Protein AF-A0A9D8I880-F1 (afdb_monomer_lite)

Radius of gyration: 19.33 Å; chains: 1; bounding box: 45×30×44 Å

Foldseek 3Di:
DDDDDDDDDDPPDDDDPCPDPVNVVVCVVPDPDDDDPVNVVVVVVVVVVVVVVCVVCCPPPVNVVVVVVVVD

Secondary structure (DSSP, 8-state):
----------TT----GGGSHHHHHHHHHT--PPPPHHHHHHHHHHHHHHHHHHHHHTTSHHHHHHHHHHT-

Structure (mmCIF, N/CA/C/O backbone):
data_AF-A0A9D8I880-F1
#
_entry.id   AF-A0A9D8I880-F1
#
loop_
_atom_site.group_PDB
_atom_site.id
_atom_site.type_symbol
_atom_site.label_atom_id
_atom_site.label_alt_id
_atom_site.label_comp_id
_atom_site.label_asym_id
_atom_site.label_entity_id
_atom_site.label_seq_id
_atom_site.pdbx_PDB_ins_code
_atom_site.Cartn_x
_atom_site.Cartn_y
_atom_site.Cartn_z
_atom_site.occupancy
_atom_site.B_iso_or_equiv
_atom_site.auth_seq_id
_atom_site.auth_comp_id
_atom_site.auth_asym_id
_atom_site.auth_atom_id
_atom_site.pdbx_PDB_model_num
ATOM 1 N N . MET A 1 1 ? -22.445 11.829 -2.934 1.00 58.72 1 MET A N 1
ATOM 2 C CA . MET A 1 1 ? -21.280 12.112 -2.065 1.00 58.72 1 MET A CA 1
ATOM 3 C C . MET A 1 1 ? -21.654 11.732 -0.642 1.00 58.72 1 MET A C 1
ATOM 5 O O . MET A 1 1 ? -22.684 12.195 -0.174 1.00 58.72 1 MET A O 1
ATOM 9 N N . ILE A 1 2 ? -20.896 10.848 0.012 1.00 68.88 2 ILE A N 1
ATOM 10 C CA . ILE A 1 2 ? -21.156 10.478 1.413 1.00 68.88 2 ILE A CA 1
ATOM 11 C C . ILE A 1 2 ? -20.491 11.536 2.300 1.00 68.88 2 ILE A C 1
ATOM 13 O O . ILE A 1 2 ? -19.266 11.640 2.314 1.00 68.88 2 ILE A O 1
ATOM 17 N N . SER A 1 3 ? -21.282 12.323 3.028 1.00 78.19 3 SER A N 1
ATOM 18 C CA . SER A 1 3 ? -20.764 13.326 3.964 1.00 78.19 3 SER A CA 1
ATOM 19 C C . SER A 1 3 ? -20.431 12.668 5.303 1.00 78.19 3 SER A C 1
ATOM 21 O O . SER A 1 3 ? -21.326 12.208 6.009 1.00 78.19 3 SER A O 1
ATOM 23 N N . ARG A 1 4 ? -19.145 12.622 5.671 1.00 76.50 4 ARG A N 1
ATOM 24 C CA . ARG A 1 4 ? -18.698 12.225 7.018 1.00 76.50 4 ARG A CA 1
ATOM 25 C C . ARG A 1 4 ? -18.198 13.450 7.774 1.00 76.50 4 ARG A C 1
ATOM 27 O O . ARG A 1 4 ? -17.396 14.214 7.245 1.00 76.50 4 ARG A O 1
ATOM 34 N N . ASN A 1 5 ? -18.653 13.626 9.013 1.00 85.44 5 ASN A N 1
ATOM 35 C CA . ASN A 1 5 ? -18.160 14.692 9.880 1.00 85.44 5 ASN A CA 1
ATOM 36 C C . ASN A 1 5 ? -16.706 14.389 10.280 1.00 85.44 5 ASN A C 1
ATOM 38 O O . ASN A 1 5 ? -16.408 13.312 10.800 1.00 85.44 5 ASN A O 1
ATOM 42 N N . VAL A 1 6 ? -15.799 15.324 9.999 1.00 84.00 6 VAL A N 1
ATOM 43 C CA . VAL A 1 6 ? -14.379 15.212 10.332 1.00 84.00 6 VAL A CA 1
ATOM 44 C C . VAL A 1 6 ? -14.048 16.262 11.381 1.00 84.00 6 VAL A C 1
ATOM 46 O O . VAL A 1 6 ? -14.082 17.457 11.101 1.00 84.00 6 VAL A O 1
ATOM 49 N N . LYS A 1 7 ? -13.672 15.812 12.580 1.00 86.31 7 LYS A N 1
ATOM 50 C CA . LYS A 1 7 ? -13.192 16.687 13.651 1.00 86.31 7 LYS A CA 1
ATOM 51 C C . LYS A 1 7 ? -11.669 16.806 13.600 1.00 86.31 7 LYS A C 1
ATOM 53 O O . LYS A 1 7 ? -10.966 15.804 13.455 1.00 86.31 7 LYS A O 1
ATOM 58 N N . VAL A 1 8 ? -11.170 18.033 13.710 1.00 89.56 8 VAL A N 1
ATOM 59 C CA . VAL A 1 8 ? -9.743 18.337 13.870 1.00 89.56 8 VAL A CA 1
ATOM 60 C C . VAL A 1 8 ? -9.458 18.686 15.326 1.00 89.56 8 VAL A C 1
ATOM 62 O O . VAL A 1 8 ? -10.328 19.202 16.027 1.00 89.56 8 VAL A O 1
ATOM 65 N N . PHE A 1 9 ? -8.247 18.385 15.779 1.00 89.75 9 PHE A N 1
ATOM 66 C CA . PHE A 1 9 ? -7.785 18.673 17.132 1.00 89.75 9 PHE A CA 1
ATOM 67 C C . PHE A 1 9 ? -6.456 19.432 17.051 1.00 89.75 9 PHE A C 1
ATOM 69 O O . PHE A 1 9 ? -5.690 19.185 16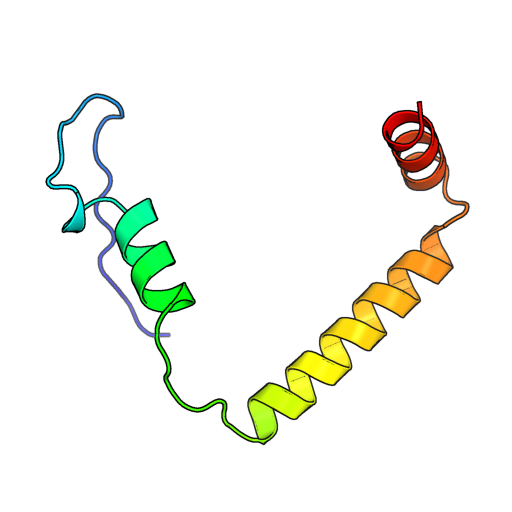.114 1.00 89.75 9 PHE A O 1
ATOM 76 N N . PRO A 1 10 ? -6.162 20.336 18.002 1.00 93.12 10 PRO A N 1
ATOM 77 C CA . PRO A 1 10 ? -4.823 20.893 18.159 1.00 93.12 10 PRO A CA 1
ATOM 78 C C . PRO A 1 10 ? -3.767 19.783 18.251 1.00 93.12 10 PRO A C 1
ATOM 80 O O . PRO A 1 10 ? -4.012 18.739 18.852 1.00 93.12 10 PRO A O 1
ATOM 83 N N . SER A 1 11 ? -2.576 20.011 17.687 1.00 85.12 11 SER A N 1
ATOM 84 C CA . SER A 1 11 ? -1.539 18.970 17.556 1.00 85.12 11 SER A CA 1
ATOM 85 C C . SER A 1 11 ? -1.110 18.331 18.884 1.00 85.12 11 SER A C 1
ATOM 87 O O . SER A 1 11 ? -0.654 17.193 18.883 1.00 85.12 11 SER A O 1
ATOM 89 N N . GLY A 1 12 ? -1.225 19.056 20.000 1.00 88.62 12 GLY A N 1
ATOM 90 C CA . GLY A 1 12 ? -0.858 18.573 21.335 1.00 88.62 12 GLY A CA 1
ATOM 91 C C . GLY A 1 12 ? -2.008 17.946 22.123 1.00 88.62 12 GLY A C 1
ATOM 92 O O . GLY A 1 12 ? -1.803 17.544 23.264 1.00 88.62 12 GLY A O 1
ATOM 93 N N . THR A 1 13 ? -3.223 17.887 21.570 1.00 93.44 13 THR A N 1
ATOM 94 C CA . THR A 1 13 ? -4.369 17.311 22.278 1.00 93.44 13 THR A CA 1
ATOM 95 C C . THR A 1 13 ? -4.218 15.791 22.365 1.00 93.44 13 THR A C 1
ATOM 97 O O . THR A 1 13 ? -4.208 15.125 21.325 1.00 93.44 13 THR A O 1
ATOM 100 N N . PRO A 1 14 ? -4.139 15.210 23.576 1.00 90.12 14 PRO A N 1
ATOM 101 C CA . PRO A 1 14 ? -4.076 13.768 23.722 1.00 90.12 14 PRO A CA 1
ATOM 102 C C . PRO A 1 14 ? -5.424 13.159 23.334 1.00 90.12 14 PRO A C 1
ATOM 104 O O . PRO A 1 14 ? -6.476 13.539 23.847 1.00 90.12 14 PRO A O 1
ATOM 107 N N . LEU A 1 15 ? -5.380 12.198 22.415 1.00 93.75 15 LEU A N 1
ATOM 108 C CA . LEU A 1 15 ? -6.529 11.400 22.007 1.00 93.75 15 LEU A CA 1
ATOM 109 C C . LEU A 1 15 ? -6.283 9.941 22.386 1.00 93.75 15 LEU A C 1
ATOM 111 O O . LEU A 1 15 ? -5.150 9.464 22.221 1.00 93.75 15 LEU A O 1
ATOM 115 N N . PRO A 1 16 ? -7.327 9.199 22.801 1.00 94.94 16 PRO A N 1
ATOM 116 C CA . PRO A 1 16 ? -7.262 7.745 22.841 1.00 94.94 16 PRO A CA 1
ATOM 117 C C . PRO A 1 16 ? -6.711 7.211 21.518 1.00 94.94 16 PRO A C 1
ATOM 119 O O . PRO A 1 16 ? -7.051 7.726 20.452 1.00 94.94 16 PRO A O 1
ATOM 122 N N . LYS A 1 17 ? -5.865 6.177 21.569 1.00 92.12 17 LYS A N 1
ATOM 123 C CA . LYS A 1 17 ? -5.192 5.633 20.377 1.00 92.12 17 LYS A CA 1
ATOM 124 C C . LYS A 1 17 ? -6.186 5.310 19.258 1.00 92.12 17 LYS A C 1
ATOM 126 O O . LYS A 1 17 ? -5.937 5.655 18.110 1.00 92.12 17 LYS A O 1
ATOM 131 N N . THR A 1 18 ? -7.339 4.748 19.614 1.00 93.62 18 THR A N 1
ATOM 132 C CA . THR A 1 18 ? -8.434 4.399 18.698 1.00 93.62 18 THR A CA 1
ATOM 133 C C . THR A 1 18 ? -9.082 5.601 18.002 1.00 93.62 18 THR A C 1
ATOM 135 O O . THR A 1 18 ? -9.604 5.473 16.895 1.00 93.62 18 THR A O 1
ATOM 138 N N . GLU A 1 19 ? -9.015 6.784 18.614 1.00 91.31 19 GLU A N 1
ATOM 139 C CA . GLU A 1 19 ? -9.580 8.024 18.079 1.00 91.31 19 GLU A CA 1
ATOM 140 C C . GLU A 1 19 ? -8.619 8.785 17.160 1.00 91.31 19 GLU A C 1
ATOM 142 O O . GLU A 1 19 ? -9.042 9.682 16.424 1.00 91.31 19 GLU A O 1
ATOM 147 N N . GLN A 1 20 ? -7.341 8.403 17.135 1.00 91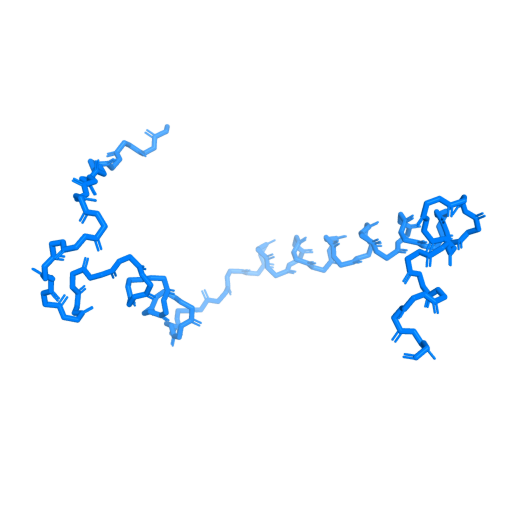.50 20 GLN A N 1
ATOM 148 C CA . GLN A 1 20 ? -6.352 9.009 16.252 1.00 91.50 20 GLN A CA 1
ATOM 149 C C . GLN A 1 20 ? -6.620 8.633 14.788 1.00 91.50 20 GLN A C 1
ATOM 151 O O . GLN A 1 20 ? -6.913 7.485 14.452 1.00 91.50 20 GLN A O 1
ATOM 156 N N . ARG A 1 21 ? -6.462 9.597 13.872 1.00 90.50 21 ARG A N 1
ATOM 157 C CA . ARG A 1 21 ? -6.668 9.364 12.429 1.00 90.50 21 ARG A CA 1
ATOM 158 C C . ARG A 1 21 ? -5.748 8.271 11.882 1.00 90.50 21 ARG A C 1
ATOM 160 O O . ARG A 1 21 ? -6.196 7.467 11.073 1.00 90.50 21 ARG A O 1
ATOM 167 N N . ALA A 1 22 ? -4.500 8.225 12.352 1.00 91.75 22 ALA A N 1
ATOM 168 C CA . ALA A 1 22 ? -3.542 7.188 11.982 1.00 91.75 22 ALA A CA 1
ATOM 169 C C . ALA A 1 22 ? -4.051 5.783 12.346 1.00 91.75 22 ALA A C 1
ATOM 171 O O . ALA A 1 22 ? -3.978 4.881 11.520 1.00 91.75 22 ALA A O 1
ATOM 172 N N . TRP A 1 23 ? -4.651 5.615 13.532 1.00 94.88 23 TRP A N 1
ATOM 173 C CA . TRP A 1 23 ? -5.264 4.348 13.936 1.00 94.88 23 TRP A CA 1
ATOM 174 C C . TRP A 1 23 ? -6.444 3.970 13.045 1.00 94.88 23 TRP A C 1
ATOM 176 O O . TRP A 1 23 ? -6.531 2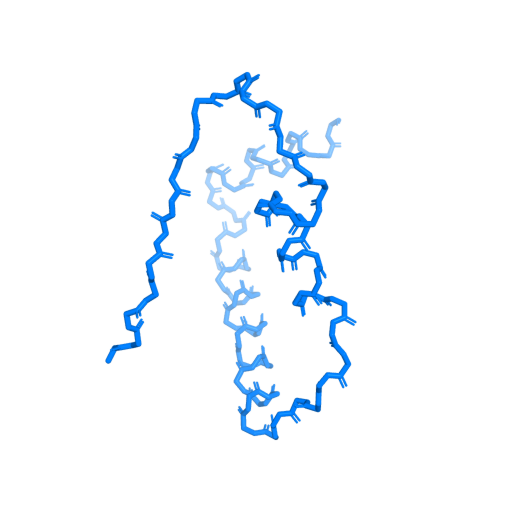.836 12.593 1.00 94.88 23 TRP A O 1
ATOM 186 N N . LYS A 1 24 ? -7.338 4.921 12.748 1.00 92.06 24 LYS A N 1
A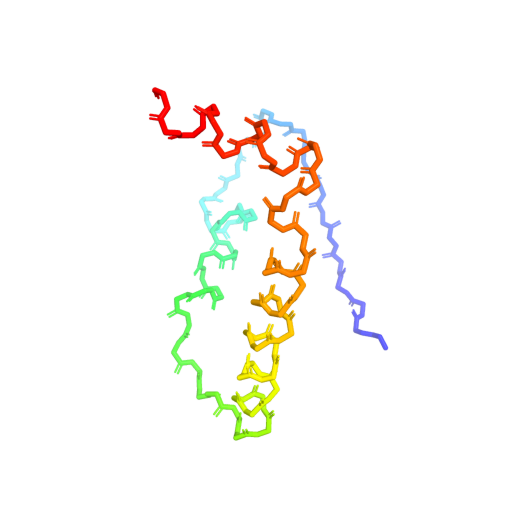TOM 187 C CA . LYS A 1 24 ? -8.503 4.669 11.882 1.00 92.06 24 LYS A CA 1
ATOM 188 C C . LYS A 1 24 ? -8.090 4.293 10.453 1.00 92.06 24 LYS A C 1
ATOM 190 O O . LYS A 1 24 ? -8.711 3.419 9.862 1.00 92.06 24 LYS A O 1
ATOM 195 N N . LEU A 1 25 ? -7.038 4.914 9.912 1.00 94.06 25 LEU A N 1
ATOM 196 C CA . LEU A 1 25 ? -6.462 4.536 8.616 1.00 94.06 25 LEU A CA 1
ATOM 197 C C . LEU A 1 25 ? -5.820 3.148 8.660 1.00 94.06 25 LEU A C 1
ATOM 199 O O . LEU A 1 25 ? -6.054 2.355 7.756 1.00 94.06 25 LEU A O 1
ATOM 203 N N . ALA A 1 26 ? -5.061 2.846 9.717 1.00 96.25 26 ALA A N 1
ATOM 204 C CA . ALA A 1 26 ? -4.473 1.525 9.907 1.00 96.25 26 ALA A CA 1
ATOM 205 C C . ALA A 1 26 ? -5.558 0.444 9.990 1.00 96.25 26 ALA A C 1
ATOM 207 O O . ALA A 1 26 ? -5.449 -0.557 9.297 1.00 96.25 26 ALA A O 1
ATOM 208 N N . ALA A 1 27 ? -6.636 0.688 10.743 1.00 95.75 27 ALA A N 1
ATOM 209 C CA . ALA A 1 27 ? -7.760 -0.235 10.863 1.00 95.75 27 ALA A CA 1
ATOM 210 C C . ALA A 1 27 ? -8.389 -0.563 9.500 1.00 95.75 27 ALA A C 1
ATOM 212 O O . ALA A 1 27 ? -8.614 -1.732 9.214 1.00 95.75 27 ALA A O 1
ATOM 213 N N . VAL A 1 28 ? -8.607 0.444 8.643 1.00 94.44 28 VAL A N 1
ATOM 214 C CA . VAL A 1 28 ? -9.103 0.234 7.270 1.00 94.44 28 VAL A CA 1
ATOM 215 C C . VAL A 1 28 ? -8.082 -0.513 6.409 1.00 94.44 28 VAL A C 1
ATOM 217 O O . VAL A 1 28 ? -8.463 -1.384 5.640 1.00 94.44 28 VAL A O 1
ATOM 220 N N . ALA A 1 29 ? -6.792 -0.195 6.526 1.00 94.94 29 ALA A N 1
ATOM 221 C CA . ALA A 1 29 ? -5.741 -0.834 5.735 1.00 94.94 29 ALA A CA 1
ATOM 222 C C . ALA A 1 29 ? -5.516 -2.312 6.102 1.00 94.94 29 ALA A C 1
ATOM 224 O O . ALA A 1 29 ? -5.083 -3.089 5.257 1.00 94.94 29 ALA A O 1
ATOM 225 N N . THR A 1 30 ? -5.786 -2.692 7.353 1.00 96.25 30 THR A N 1
ATOM 226 C CA . THR A 1 30 ? -5.681 -4.077 7.841 1.00 96.25 30 THR A CA 1
ATOM 227 C C . THR A 1 30 ? -6.993 -4.853 7.759 1.00 96.25 30 THR A C 1
ATOM 229 O O . THR A 1 30 ? -7.024 -6.035 8.099 1.00 96.25 30 THR A O 1
ATOM 232 N N . ASP A 1 31 ? -8.084 -4.196 7.372 1.00 95.50 31 ASP A N 1
ATOM 233 C CA . ASP A 1 31 ? -9.384 -4.839 7.240 1.00 95.50 31 ASP A CA 1
ATOM 234 C C . ASP A 1 31 ? -9.334 -5.896 6.125 1.00 95.50 31 ASP A C 1
ATOM 236 O O . ASP A 1 31 ? -8.828 -5.646 5.032 1.00 95.50 31 ASP A O 1
ATOM 240 N N . SER A 1 32 ? -9.823 -7.102 6.416 1.00 93.62 32 SER A N 1
ATOM 241 C CA . SER A 1 32 ? -9.790 -8.237 5.481 1.00 93.62 32 SER A CA 1
ATOM 242 C C . SER A 1 32 ? -11.050 -8.336 4.613 1.00 93.62 32 SER A C 1
ATOM 244 O O . SER A 1 32 ? -11.397 -9.428 4.159 1.00 93.62 32 SER A O 1
ATOM 246 N N . ALA A 1 33 ? -11.768 -7.228 4.399 1.00 93.19 33 ALA A N 1
ATOM 247 C CA . ALA A 1 33 ? -12.911 -7.201 3.499 1.00 93.19 33 ALA A CA 1
ATOM 248 C C . ALA A 1 33 ? -12.532 -7.707 2.095 1.00 93.19 33 ALA A C 1
ATOM 250 O O . ALA A 1 33 ? -11.463 -7.375 1.570 1.00 93.19 33 ALA A O 1
ATOM 251 N N . PRO A 1 34 ? -13.412 -8.496 1.456 1.00 92.44 34 PRO A N 1
ATOM 252 C CA . PRO A 1 34 ? -13.148 -9.021 0.128 1.00 92.44 34 PRO A CA 1
ATOM 253 C C . PRO A 1 34 ? -13.065 -7.883 -0.893 1.00 92.44 34 PRO A C 1
ATOM 255 O O . PRO A 1 34 ? -13.9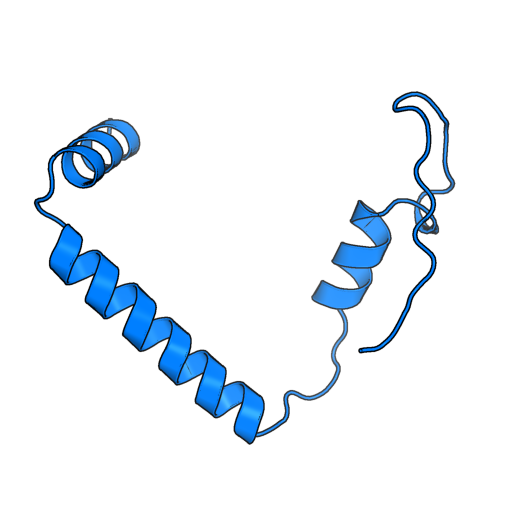16 -6.992 -0.934 1.00 92.44 34 PRO A O 1
ATOM 258 N N . ALA A 1 35 ? -12.054 -7.942 -1.758 1.00 91.38 35 ALA A N 1
ATOM 259 C CA . ALA A 1 35 ? -11.974 -7.059 -2.910 1.00 91.38 35 ALA A CA 1
ATOM 260 C C . ALA A 1 35 ? -13.020 -7.471 -3.956 1.00 91.38 35 ALA A C 1
ATOM 262 O O . ALA A 1 35 ? -13.103 -8.640 -4.336 1.00 91.38 35 ALA A O 1
ATOM 263 N N . LEU A 1 36 ? -13.798 -6.503 -4.443 1.00 96.50 36 LEU A N 1
ATOM 264 C CA . LEU A 1 36 ? -14.740 -6.736 -5.535 1.00 96.50 36 LEU A CA 1
ATOM 265 C C . LEU A 1 36 ? -13.970 -6.975 -6.853 1.00 96.50 36 LEU A C 1
ATOM 267 O O . LEU A 1 36 ? -12.975 -6.278 -7.091 1.00 96.50 36 LEU A O 1
ATOM 271 N N . PRO A 1 37 ? -14.394 -7.914 -7.722 1.00 96.88 37 PRO A N 1
ATOM 272 C CA . PRO A 1 37 ? -13.682 -8.230 -8.965 1.00 96.88 37 PRO A CA 1
ATOM 273 C C . PRO A 1 37 ? -13.415 -7.012 -9.862 1.00 96.88 37 PRO A C 1
ATOM 275 O O . PRO A 1 37 ? -12.319 -6.852 -10.398 1.00 96.88 37 PRO A O 1
ATOM 278 N N . GLU A 1 38 ? -14.384 -6.107 -9.979 1.00 97.25 38 GLU A N 1
ATOM 279 C CA . GLU A 1 38 ? -14.270 -4.868 -10.745 1.00 97.25 38 GLU A CA 1
ATOM 280 C C . GLU A 1 38 ? -13.255 -3.886 -10.139 1.00 97.25 38 GLU A C 1
ATOM 282 O O . GLU A 1 38 ? -12.545 -3.193 -10.870 1.00 97.25 38 GLU A O 1
ATOM 287 N N . VAL A 1 39 ? -13.123 -3.865 -8.807 1.00 96.50 39 VAL A N 1
ATOM 288 C CA . VAL A 1 39 ? -12.118 -3.048 -8.114 1.00 96.50 39 VAL A CA 1
ATOM 289 C C . VAL A 1 39 ? -10.727 -3.611 -8.380 1.00 96.50 39 VAL A C 1
ATOM 291 O O . VAL A 1 39 ? -9.821 -2.849 -8.713 1.00 96.50 39 VAL A O 1
ATOM 294 N N . ALA A 1 40 ? -10.554 -4.934 -8.304 1.00 96.38 40 ALA A N 1
ATOM 295 C CA . ALA A 1 40 ? -9.282 -5.582 -8.615 1.00 96.38 40 ALA A CA 1
ATOM 296 C C . ALA A 1 40 ? -8.842 -5.305 -10.065 1.00 96.38 40 ALA A C 1
ATOM 298 O O . ALA A 1 40 ? -7.695 -4.916 -10.293 1.00 96.38 40 ALA A O 1
ATOM 299 N N . ALA A 1 41 ? -9.760 -5.407 -11.033 1.00 97.50 41 ALA A N 1
ATOM 300 C CA . ALA A 1 41 ? -9.486 -5.077 -12.433 1.00 97.50 41 ALA A CA 1
ATOM 301 C C . ALA A 1 41 ? -9.041 -3.612 -12.611 1.00 97.50 41 ALA A C 1
ATOM 303 O O . ALA A 1 41 ? -8.075 -3.324 -13.318 1.00 97.50 41 ALA A O 1
ATOM 304 N N . MET A 1 42 ? -9.688 -2.677 -11.913 1.00 98.06 42 MET A N 1
ATOM 305 C CA . MET A 1 42 ? -9.295 -1.266 -11.941 1.00 98.06 42 MET A CA 1
ATOM 306 C C . MET A 1 42 ? -7.945 -0.994 -11.266 1.00 98.06 42 MET A C 1
ATOM 308 O O . MET A 1 42 ? -7.197 -0.131 -11.732 1.00 98.06 42 MET A O 1
ATOM 312 N N . VAL A 1 43 ? -7.597 -1.720 -10.199 1.00 96.94 43 VAL A N 1
ATOM 313 C CA . VAL A 1 43 ? -6.270 -1.625 -9.567 1.00 96.94 43 VAL A CA 1
ATOM 314 C C . VAL A 1 43 ? -5.179 -2.074 -10.537 1.00 96.94 43 VAL A C 1
ATOM 316 O O . VAL A 1 43 ? -4.160 -1.391 -10.647 1.00 96.94 43 VAL A O 1
ATOM 319 N N . VAL A 1 44 ? -5.405 -3.156 -11.290 1.00 97.88 44 VAL A N 1
ATOM 320 C CA . VAL A 1 44 ? -4.476 -3.607 -12.340 1.00 97.88 44 VAL A CA 1
ATOM 321 C C . VAL A 1 44 ? -4.251 -2.503 -13.372 1.00 97.88 44 VAL A C 1
ATOM 323 O O . VAL A 1 44 ? -3.101 -2.147 -13.636 1.00 97.88 44 VAL A O 1
ATOM 326 N N . ASN A 1 45 ? -5.325 -1.889 -13.878 1.00 97.88 45 ASN A N 1
ATOM 327 C CA . ASN A 1 45 ? -5.216 -0.764 -14.812 1.00 97.88 45 ASN A CA 1
ATOM 328 C C . ASN A 1 45 ? -4.397 0.391 -14.216 1.00 97.88 45 ASN A C 1
ATOM 330 O O . ASN A 1 45 ? -3.517 0.932 -14.879 1.00 97.88 45 ASN A O 1
ATOM 334 N N . ARG A 1 46 ? -4.602 0.725 -12.934 1.00 97.19 46 ARG A N 1
ATOM 335 C CA . ARG A 1 46 ? -3.853 1.805 -12.276 1.00 97.19 46 ARG A CA 1
ATOM 336 C C . ARG A 1 46 ? -2.353 1.519 -12.170 1.00 97.19 46 ARG A C 1
ATOM 338 O O . ARG A 1 46 ? -1.553 2.447 -12.290 1.00 97.19 46 ARG A O 1
ATOM 345 N N . VAL A 1 47 ? -1.968 0.270 -11.910 1.00 98.12 47 VAL A N 1
ATOM 346 C CA . VAL A 1 47 ? -0.552 -0.128 -11.876 1.00 98.12 47 VAL A CA 1
ATOM 347 C C . VAL A 1 47 ? 0.076 0.054 -13.258 1.00 98.12 47 VAL A C 1
ATOM 349 O O . VAL A 1 47 ? 1.150 0.648 -13.359 1.00 98.12 47 VAL A O 1
ATOM 352 N N . ILE A 1 48 ? -0.615 -0.392 -14.312 1.00 98.25 48 ILE A N 1
ATOM 353 C CA . ILE A 1 48 ? -0.156 -0.268 -15.702 1.00 98.25 48 ILE A CA 1
ATOM 354 C C . ILE A 1 48 ? -0.018 1.207 -16.101 1.00 98.25 48 ILE A C 1
ATOM 356 O O . ILE A 1 48 ? 1.039 1.600 -16.590 1.00 98.25 48 ILE A O 1
ATOM 360 N N . ASP A 1 49 ? -1.028 2.036 -15.827 1.00 98.12 49 ASP A N 1
ATOM 361 C CA . ASP A 1 49 ? -1.015 3.466 -16.159 1.00 98.12 49 ASP A CA 1
ATOM 362 C C . ASP A 1 49 ? 0.142 4.201 -15.473 1.00 98.12 49 ASP A C 1
ATOM 364 O O . ASP A 1 49 ? 0.904 4.929 -16.115 1.00 98.12 49 ASP A O 1
ATOM 368 N N . ASN A 1 50 ? 0.321 3.984 -14.165 1.00 96.81 50 ASN A N 1
ATOM 369 C CA . ASN A 1 50 ? 1.402 4.617 -13.414 1.00 96.81 50 ASN A CA 1
ATOM 370 C C . ASN A 1 50 ? 2.781 4.173 -13.928 1.00 96.81 50 ASN A C 1
ATOM 372 O O . ASN A 1 50 ? 3.687 5.001 -14.027 1.00 96.81 50 ASN A O 1
ATOM 376 N N . ALA A 1 51 ? 2.944 2.891 -14.272 1.00 97.69 51 ALA A N 1
ATOM 377 C CA . ALA A 1 51 ? 4.187 2.373 -14.836 1.00 97.69 51 ALA A CA 1
ATOM 378 C C . ALA A 1 51 ? 4.474 2.968 -16.222 1.00 97.69 51 ALA A C 1
ATOM 380 O O . ALA A 1 51 ? 5.591 3.417 -16.476 1.00 97.69 51 ALA A O 1
ATOM 381 N N . ALA A 1 52 ? 3.467 3.040 -17.095 1.00 98.25 52 ALA A N 1
ATOM 382 C CA . ALA A 1 52 ? 3.591 3.649 -18.415 1.00 98.25 52 ALA A CA 1
ATOM 383 C C . ALA A 1 52 ? 4.011 5.125 -18.317 1.00 98.25 52 ALA A C 1
ATOM 385 O O . ALA A 1 52 ? 4.951 5.550 -18.991 1.00 98.25 52 ALA A O 1
ATOM 386 N N . VAL A 1 53 ? 3.382 5.893 -17.419 1.00 96.94 53 VAL A N 1
ATOM 387 C CA . VAL A 1 53 ? 3.756 7.291 -17.152 1.00 96.94 53 VAL A CA 1
ATOM 388 C C . VAL A 1 53 ? 5.178 7.395 -16.597 1.00 96.94 53 VAL A C 1
ATOM 390 O O . VAL A 1 53 ? 5.938 8.259 -17.037 1.00 96.94 53 VAL A O 1
ATOM 393 N N . ALA A 1 54 ? 5.570 6.517 -15.669 1.00 95.62 54 ALA A N 1
ATOM 394 C CA . ALA A 1 54 ? 6.917 6.517 -15.101 1.00 95.62 54 ALA A CA 1
ATOM 395 C C . ALA A 1 54 ? 7.989 6.244 -16.170 1.00 95.62 54 ALA A C 1
ATOM 397 O O . ALA A 1 54 ? 8.989 6.959 -16.231 1.00 95.62 54 ALA A O 1
ATOM 398 N N . ILE A 1 55 ? 7.753 5.264 -17.049 1.00 96.62 55 ILE A N 1
ATOM 399 C CA . ILE A 1 55 ? 8.642 4.933 -18.172 1.00 96.62 55 ILE A CA 1
ATOM 400 C C . ILE A 1 55 ? 8.731 6.113 -19.144 1.00 96.62 55 ILE A C 1
ATOM 402 O O . ILE A 1 55 ? 9.831 6.535 -19.496 1.00 96.62 55 ILE A O 1
ATOM 406 N N . ALA A 1 56 ? 7.598 6.705 -19.528 1.00 96.69 56 ALA A N 1
ATOM 407 C CA . ALA A 1 56 ? 7.574 7.858 -20.427 1.00 96.69 56 ALA A CA 1
ATOM 408 C C . ALA A 1 56 ? 8.292 9.092 -19.843 1.00 96.69 56 ALA A C 1
ATOM 410 O O . ALA A 1 56 ? 8.805 9.933 -20.583 1.00 96.69 56 ALA A O 1
ATOM 411 N N . ALA A 1 57 ? 8.336 9.218 -18.514 1.00 96.50 57 ALA A N 1
ATOM 412 C CA . ALA A 1 57 ? 8.967 10.333 -17.817 1.00 96.50 57 ALA A CA 1
ATOM 413 C C . ALA A 1 57 ? 10.423 10.067 -17.382 1.00 96.50 57 ALA A C 1
ATOM 415 O O . ALA A 1 57 ? 11.065 10.991 -16.882 1.00 96.50 57 ALA A O 1
ATOM 416 N N . ILE A 1 58 ? 10.962 8.856 -17.570 1.00 94.62 58 ILE A N 1
ATOM 417 C CA . ILE A 1 58 ? 12.201 8.369 -16.926 1.00 94.62 58 ILE A CA 1
ATOM 418 C C . ILE A 1 58 ? 13.456 9.219 -17.213 1.00 94.62 58 ILE A C 1
ATOM 420 O O . ILE A 1 58 ? 14.392 9.242 -16.407 1.00 94.62 58 ILE A O 1
ATOM 424 N N . THR A 1 59 ? 13.485 9.922 -18.350 1.00 95.25 59 TH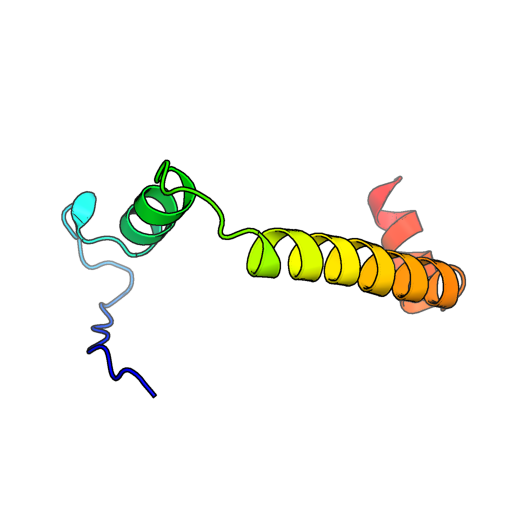R A N 1
ATOM 425 C CA . THR A 1 59 ? 14.589 10.799 -18.783 1.00 95.25 59 THR A CA 1
ATOM 426 C C . THR A 1 59 ? 14.318 12.286 -18.555 1.00 95.25 59 THR A C 1
ATOM 428 O O . THR A 1 59 ? 15.201 13.109 -18.792 1.00 95.25 59 THR A O 1
ATOM 431 N N . ARG A 1 60 ? 13.124 12.670 -18.080 1.00 96.69 60 ARG A N 1
ATOM 432 C CA . ARG A 1 60 ? 12.816 14.076 -17.780 1.00 96.69 60 ARG A CA 1
ATOM 433 C C . ARG A 1 60 ? 13.688 14.558 -16.628 1.00 96.69 60 ARG A C 1
ATOM 435 O O . ARG A 1 60 ? 13.817 13.859 -15.626 1.00 96.69 60 ARG A O 1
ATOM 442 N N . ALA A 1 61 ? 14.221 15.777 -16.737 1.00 97.12 61 ALA A N 1
ATOM 443 C CA . ALA A 1 61 ? 15.195 16.304 -15.781 1.00 97.12 61 ALA A CA 1
ATOM 444 C C . ALA A 1 61 ? 14.768 16.160 -14.302 1.00 97.12 61 ALA A C 1
ATOM 446 O O . ALA A 1 61 ? 15.550 15.592 -13.544 1.00 97.12 61 ALA A O 1
ATOM 447 N N . PRO A 1 62 ? 13.541 16.527 -13.867 1.00 94.19 62 PRO A N 1
ATOM 448 C CA . PRO A 1 62 ? 13.145 16.342 -12.466 1.00 94.19 62 PRO A CA 1
ATOM 449 C C . PRO A 1 62 ? 13.197 14.877 -11.998 1.00 94.19 62 PRO A C 1
ATOM 451 O O . PRO A 1 62 ? 13.630 14.594 -10.885 1.00 94.19 62 PRO A O 1
ATOM 454 N N . VAL A 1 63 ? 12.798 13.940 -12.864 1.00 94.50 63 VAL A N 1
ATOM 455 C CA . VAL A 1 63 ? 12.763 12.499 -12.565 1.00 94.50 63 VAL A CA 1
ATOM 456 C C . VAL A 1 63 ? 14.173 11.905 -12.554 1.00 94.50 63 VAL A C 1
ATOM 458 O O . VAL A 1 63 ? 14.503 11.117 -11.669 1.00 94.50 63 VAL A O 1
ATOM 461 N N . ALA A 1 64 ? 15.025 12.304 -13.501 1.00 94.19 64 ALA A N 1
ATOM 462 C CA . ALA A 1 64 ? 16.419 11.874 -13.558 1.00 94.19 64 ALA A CA 1
ATOM 463 C C . ALA A 1 64 ? 17.204 12.318 -12.310 1.00 94.19 64 ALA A C 1
ATOM 465 O O . ALA A 1 64 ? 17.905 11.500 -11.714 1.00 94.19 64 ALA A O 1
ATOM 466 N N . GLN A 1 65 ? 17.019 13.568 -11.867 1.00 95.19 65 GLN A N 1
ATOM 467 C CA . GLN A 1 65 ? 17.679 14.081 -10.663 1.00 95.19 65 GLN A CA 1
ATOM 468 C C . GLN A 1 65 ? 17.187 13.384 -9.394 1.00 95.19 65 GLN A C 1
ATOM 470 O O . GLN A 1 65 ? 18.007 12.968 -8.579 1.00 95.19 65 GLN A O 1
ATOM 475 N N . ALA A 1 66 ? 15.874 13.185 -9.244 1.00 93.94 66 ALA A N 1
ATOM 476 C CA . ALA A 1 66 ? 15.324 12.448 -8.107 1.00 93.94 66 ALA A CA 1
ATOM 477 C C . ALA A 1 66 ? 15.870 11.009 -8.036 1.00 93.94 66 ALA A C 1
ATOM 479 O O . ALA A 1 66 ? 16.230 10.537 -6.961 1.00 93.94 66 ALA A O 1
ATOM 480 N N . ARG A 1 67 ? 16.001 10.324 -9.183 1.00 91.94 67 ARG A N 1
ATOM 481 C CA . ARG A 1 67 ? 16.592 8.977 -9.240 1.00 91.94 67 ARG A CA 1
ATOM 482 C C . ARG A 1 67 ? 18.068 8.978 -8.845 1.00 91.94 67 ARG A C 1
ATOM 484 O O . ARG A 1 67 ? 18.486 8.097 -8.103 1.00 91.94 67 ARG A O 1
ATOM 491 N N . SER A 1 68 ? 18.839 9.962 -9.314 1.00 93.12 68 SER A N 1
ATOM 492 C CA . SER A 1 68 ? 20.244 10.121 -8.922 1.00 93.12 68 SER A CA 1
ATOM 493 C C . SER A 1 68 ? 20.401 10.361 -7.419 1.00 93.12 68 SER A C 1
ATOM 495 O O . SER A 1 68 ? 21.359 9.864 -6.845 1.00 93.12 68 SER A O 1
ATOM 497 N N . GLN A 1 69 ? 19.486 11.104 -6.788 1.00 93.62 69 GLN A N 1
ATOM 498 C CA . GLN A 1 69 ? 19.505 11.347 -5.340 1.00 93.62 69 GLN A CA 1
ATOM 499 C C . GLN A 1 69 ? 19.111 10.108 -4.530 1.00 93.62 69 GLN A C 1
ATOM 501 O O . GLN A 1 69 ? 19.644 9.897 -3.452 1.00 93.62 69 GLN A O 1
ATOM 506 N N . ALA A 1 70 ? 18.182 9.294 -5.036 1.00 90.19 70 ALA A N 1
ATOM 507 C CA . ALA A 1 70 ? 17.735 8.081 -4.352 1.00 90.19 70 ALA A CA 1
ATOM 508 C C . ALA A 1 70 ? 18.750 6.925 -4.414 1.00 90.19 70 ALA A C 1
ATOM 510 O O . ALA A 1 70 ? 18.687 6.022 -3.585 1.00 90.19 70 ALA A O 1
ATOM 511 N N . GLY A 1 71 ? 19.631 6.918 -5.422 1.00 78.69 71 GLY A N 1
ATOM 512 C CA . GLY A 1 71 ? 20.693 5.920 -5.589 1.00 78.69 71 GLY A CA 1
ATOM 513 C C . GLY A 1 71 ? 22.077 6.369 -5.110 1.00 78.69 71 GLY A C 1
ATOM 514 O O . GLY A 1 71 ? 23.035 5.631 -5.334 1.00 78.69 71 GLY A O 1
ATOM 515 N N . GLY A 1 72 ? 22.181 7.573 -4.536 1.00 51.22 72 GLY A N 1
ATOM 516 C CA . GLY A 1 72 ? 23.387 8.091 -3.886 1.00 51.22 72 GLY A CA 1
ATOM 517 C C . GLY A 1 72 ? 23.447 7.737 -2.409 1.00 51.22 72 GLY A C 1
ATOM 518 O O . GLY A 1 72 ? 22.368 7.554 -1.802 1.00 51.22 72 GLY A O 1
#

Sequence (72 aa):
MISRNVKVFPSGTPLPKTEQRAWKLAAVATDSAPALPEVAAMVVNRVIDNAAVAIAAITRAPVAQARSQAGG

pLDDT: mean 92.01, std 8.29, range [51.22, 98.25]